Protein AF-A0A6V7UUV0-F1 (afdb_monomer)

Organism: Meloidogyne enterolobii (NCBI:txid390850)

Solvent-accessible surface area (backbone atoms only — not comparable to full-atom values): 9867 Å² total; per-residue (Å²): 118,70,68,63,54,51,52,52,52,51,54,62,72,64,63,70,71,82,83,82,78,72,79,73,45,74,51,76,47,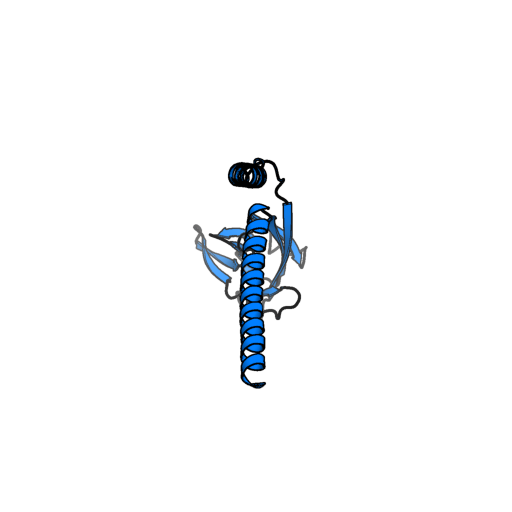80,41,34,41,41,23,47,44,86,88,46,86,55,28,54,45,26,52,44,48,93,97,53,82,73,46,74,42,83,58,48,51,78,46,69,47,102,82,74,44,59,33,43,33,33,57,62,86,30,65,73,37,82,42,74,46,80,76,49,51,44,65,75,83,48,77,65,54,33,81,81,75,20,27,44,80,46,82,54,98,60,32,38,26,42,34,24,25,70,70,29,35,33,40,63,39,31,40,35,32,37,28,33,31,78,45,53,69,68,58,54,53,50,52,48,49,52,53,49,50,53,51,49,52,53,50,50,56,51,50,53,51,50,50,52,53,52,56,56,58,60,67,73,76,113

pLDDT: mean 77.35, std 19.63, range [39.81, 97.5]

Radius of gyration: 27.29 Å; Cα contacts (8 Å, |Δi|>4): 257; chains: 1; bounding box: 80×47×56 Å

Secondary structure (DSSP, 8-state):
-HHHHHHHHHHHHT-----TT-PPEEEEEEEEEEEE-SSSSSPEEEEE-TTS--EE-TTEEEEE-TTS-EEEEEE---TT-SEEEEEEEESTT-SSS-BTTTEEEEEETTEEEEEEEGGGGGS-EEEEEEEEEEE-HHHHHHHHHHHHHHHHHHHHHHHHHHHHHHHHHHTT--

Structure (mmCIF, N/CA/C/O backbone):
data_AF-A0A6V7UUV0-F1
#
_entry.id   AF-A0A6V7UUV0-F1
#
loop_
_atom_site.group_PDB
_atom_site.id
_atom_site.type_symbol
_atom_site.label_atom_id
_atom_site.label_alt_id
_atom_site.label_comp_id
_atom_site.label_asym_id
_atom_site.label_entity_id
_atom_site.label_seq_id
_atom_site.pdbx_PDB_ins_code
_atom_site.Cartn_x
_atom_site.Cartn_y
_atom_site.Cartn_z
_atom_site.occupancy
_atom_site.B_iso_or_equiv
_atom_site.auth_seq_id
_atom_site.auth_comp_id
_atom_site.auth_asym_id
_atom_site.auth_atom_id
_atom_site.pdbx_PDB_model_num
ATOM 1 N N . MET A 1 1 ? 54.940 10.250 -37.708 1.00 51.16 1 MET A N 1
ATOM 2 C CA . MET A 1 1 ? 53.610 10.390 -38.350 1.00 51.16 1 MET A CA 1
ATOM 3 C C . MET A 1 1 ? 52.535 9.454 -37.786 1.00 51.16 1 MET A C 1
ATOM 5 O O . MET A 1 1 ? 51.415 9.911 -37.627 1.00 51.16 1 MET A O 1
ATOM 9 N N . PHE A 1 2 ? 52.840 8.207 -37.401 1.00 49.34 2 PHE A N 1
ATOM 10 C CA . PHE A 1 2 ? 51.834 7.238 -36.913 1.00 49.34 2 PHE A CA 1
ATOM 11 C C . PHE A 1 2 ? 51.139 7.603 -35.579 1.00 49.34 2 PHE A C 1
ATOM 13 O O . PHE A 1 2 ? 49.942 7.380 -35.423 1.00 49.34 2 PHE A O 1
ATOM 20 N N . LYS A 1 3 ? 51.852 8.230 -34.628 1.00 44.81 3 LYS A N 1
ATOM 21 C CA . LYS A 1 3 ? 51.285 8.645 -33.323 1.00 44.81 3 LYS A CA 1
ATOM 22 C C . LYS A 1 3 ? 50.185 9.711 -33.431 1.00 44.81 3 LYS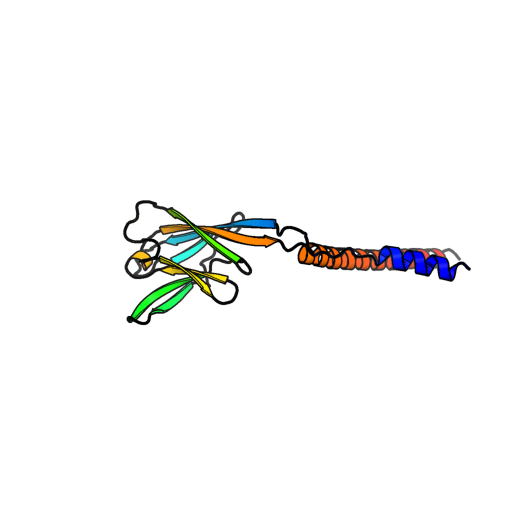 A C 1
ATOM 24 O O . LYS A 1 3 ? 49.260 9.708 -32.628 1.00 44.81 3 LYS A O 1
ATOM 29 N N . LEU A 1 4 ? 50.270 10.596 -34.427 1.00 49.66 4 LEU A N 1
ATOM 30 C CA . LEU A 1 4 ? 49.295 11.674 -34.626 1.00 49.66 4 LEU A CA 1
ATOM 31 C C . LEU A 1 4 ? 47.975 11.137 -35.205 1.00 49.66 4 LEU A C 1
ATOM 33 O O . LEU A 1 4 ? 46.901 11.614 -34.856 1.00 49.66 4 LEU A O 1
ATOM 37 N N . PHE A 1 5 ? 48.067 10.084 -36.024 1.00 54.97 5 PHE A N 1
ATOM 38 C CA . PHE A 1 5 ? 46.915 9.366 -36.568 1.00 54.97 5 PHE A CA 1
ATOM 39 C C . PHE A 1 5 ? 46.169 8.575 -35.486 1.00 54.97 5 PHE A C 1
ATOM 41 O O . PHE A 1 5 ? 44.941 8.560 -35.467 1.00 54.97 5 PHE A O 1
ATOM 48 N N . LEU A 1 6 ? 46.911 7.978 -34.546 1.00 55.00 6 LEU A N 1
ATOM 49 C CA . LEU A 1 6 ? 46.331 7.245 -33.421 1.00 55.00 6 LEU A CA 1
ATOM 50 C C . LEU A 1 6 ? 45.576 8.180 -32.462 1.00 55.00 6 LEU A C 1
ATOM 52 O O . LEU A 1 6 ? 44.482 7.846 -32.021 1.00 55.00 6 LEU A O 1
ATOM 56 N N . LEU A 1 7 ? 46.112 9.381 -32.202 1.00 53.19 7 LEU A N 1
ATOM 57 C CA . LEU A 1 7 ? 45.429 10.394 -31.388 1.00 53.19 7 LEU A CA 1
ATOM 58 C C . LEU A 1 7 ? 44.145 10.906 -32.046 1.00 53.19 7 LEU A C 1
ATOM 60 O O . LEU A 1 7 ? 43.155 11.103 -31.351 1.00 53.19 7 LEU A O 1
ATOM 64 N N . PHE A 1 8 ? 44.140 11.081 -33.370 1.00 52.78 8 PHE A N 1
ATOM 65 C CA . PHE A 1 8 ? 42.938 11.473 -34.112 1.00 52.78 8 PHE A CA 1
ATOM 66 C C . PHE A 1 8 ? 41.863 10.380 -34.089 1.00 52.78 8 PHE A C 1
ATOM 68 O O . PHE A 1 8 ? 40.678 10.690 -33.981 1.00 52.78 8 PHE A O 1
ATOM 75 N N . PHE A 1 9 ? 42.265 9.106 -34.137 1.00 53.47 9 PHE A N 1
ATOM 76 C CA . PHE A 1 9 ? 41.349 7.971 -33.990 1.00 53.47 9 PHE A CA 1
ATOM 77 C C . PHE A 1 9 ? 40.765 7.883 -32.575 1.00 53.47 9 PHE A C 1
ATOM 79 O O . PHE A 1 9 ? 39.562 7.679 -32.420 1.00 53.47 9 PHE A O 1
ATOM 86 N N . ILE A 1 10 ? 41.592 8.111 -31.552 1.00 58.00 10 ILE A N 1
ATOM 87 C CA . ILE A 1 10 ? 41.158 8.164 -30.151 1.00 58.00 10 ILE A CA 1
ATOM 88 C C . ILE A 1 10 ? 40.214 9.356 -29.922 1.00 58.00 10 ILE A C 1
ATOM 90 O O . ILE A 1 10 ? 39.156 9.178 -29.333 1.00 58.00 10 ILE A O 1
ATOM 94 N N . PHE A 1 11 ? 40.509 10.543 -30.463 1.00 48.78 11 PHE A N 1
ATOM 95 C CA . PHE A 1 11 ? 39.612 11.705 -30.367 1.00 48.78 11 PHE A CA 1
ATOM 96 C C . PHE A 1 11 ? 38.269 11.479 -31.069 1.00 48.78 11 PHE A C 1
ATOM 98 O O . PHE A 1 11 ? 37.239 11.932 -30.578 1.00 48.78 11 PHE A O 1
ATOM 105 N N . LYS A 1 12 ? 38.250 10.734 -32.183 1.00 49.28 12 LYS A N 1
ATOM 106 C CA . LYS A 1 12 ? 37.002 10.359 -32.860 1.00 49.28 12 LYS A CA 1
ATOM 107 C C . LYS A 1 12 ? 36.169 9.359 -32.051 1.00 49.28 12 LYS A C 1
ATOM 109 O O . LYS A 1 12 ? 34.948 9.433 -32.113 1.00 49.28 12 LYS A O 1
ATOM 114 N N . LEU A 1 13 ? 36.816 8.477 -31.283 1.00 51.78 13 LEU A N 1
ATOM 115 C CA . LEU A 1 13 ? 36.165 7.551 -30.346 1.00 51.78 13 LEU A CA 1
ATOM 116 C C . LEU A 1 13 ? 35.625 8.252 -29.083 1.00 51.78 13 LEU A C 1
ATOM 118 O O . LEU A 1 13 ? 34.687 7.747 -28.477 1.00 51.78 13 LEU A O 1
ATOM 122 N N . ILE A 1 14 ? 36.183 9.408 -28.699 1.00 53.19 14 ILE A N 1
ATOM 123 C CA . ILE A 1 14 ? 35.764 10.188 -27.514 1.00 53.19 14 ILE A CA 1
ATOM 124 C C . ILE A 1 14 ? 34.655 11.207 -27.843 1.00 53.19 14 ILE A C 1
ATOM 126 O O . ILE A 1 14 ? 34.135 11.857 -26.939 1.00 53.19 14 ILE A O 1
ATOM 130 N N . ASN A 1 15 ? 34.219 11.324 -29.103 1.00 41.78 15 ASN A N 1
ATOM 131 C CA . ASN A 1 15 ? 33.006 12.076 -29.437 1.00 41.78 15 ASN A CA 1
ATOM 132 C C . ASN A 1 15 ? 31.764 11.314 -28.944 1.00 41.78 15 ASN A C 1
ATOM 134 O O . ASN A 1 15 ? 31.022 10.718 -29.720 1.00 41.78 15 ASN A O 1
ATOM 138 N N . LEU A 1 16 ? 31.547 11.338 -27.629 1.00 53.47 16 LEU A N 1
ATOM 139 C CA . LEU A 1 16 ? 30.232 11.173 -27.045 1.00 53.47 16 LEU A CA 1
ATOM 140 C C . LEU A 1 16 ? 29.406 12.381 -27.479 1.00 53.47 16 LEU A C 1
ATOM 142 O O . LEU A 1 16 ? 29.565 13.487 -26.963 1.00 53.47 16 LEU A O 1
ATOM 146 N N . GLU A 1 17 ? 28.524 12.162 -28.446 1.00 55.16 17 GLU A N 1
ATOM 147 C CA . GLU A 1 17 ? 27.384 13.042 -28.661 1.00 55.16 17 GLU A CA 1
ATOM 148 C C . GLU A 1 17 ? 26.665 13.276 -27.319 1.00 55.16 17 GLU A C 1
ATOM 150 O O . GLU A 1 17 ? 26.593 12.358 -26.491 1.00 55.16 17 GLU A O 1
ATOM 155 N N . PRO A 1 18 ? 26.136 14.485 -27.062 1.00 47.97 18 PRO A N 1
ATOM 156 C CA . PRO A 1 18 ? 25.463 14.770 -25.805 1.00 47.97 18 PRO A CA 1
ATOM 157 C C . PRO A 1 18 ? 24.287 13.799 -25.620 1.00 47.97 18 PRO A C 1
ATOM 159 O O . PRO A 1 18 ? 23.321 13.825 -26.382 1.00 47.97 18 PRO A O 1
ATOM 162 N N . ILE A 1 19 ? 24.350 12.962 -24.575 1.00 48.16 19 ILE A N 1
ATOM 163 C CA . ILE A 1 19 ? 23.327 11.976 -24.162 1.00 48.16 19 ILE A CA 1
ATOM 164 C C . ILE A 1 19 ? 22.061 12.683 -23.619 1.00 48.16 19 ILE A C 1
ATOM 166 O O . ILE A 1 19 ? 21.346 12.175 -22.766 1.00 48.16 19 ILE A O 1
ATOM 170 N N . LEU A 1 20 ? 21.735 13.884 -24.096 1.00 49.38 20 LEU A N 1
ATOM 171 C CA . LEU A 1 20 ? 20.698 14.731 -23.509 1.00 49.38 20 LEU A CA 1
ATOM 172 C C . LEU A 1 20 ? 19.325 14.592 -24.182 1.00 49.38 20 LEU A C 1
ATOM 174 O O . LEU A 1 20 ? 18.484 15.477 -24.051 1.00 49.38 20 LEU A O 1
ATOM 178 N N . ASN A 1 21 ? 19.089 13.513 -24.934 1.00 47.94 21 ASN A N 1
ATOM 179 C CA . ASN A 1 21 ? 17.795 13.295 -25.586 1.00 47.94 21 ASN A CA 1
ATOM 180 C C . ASN A 1 21 ? 17.406 11.817 -25.729 1.00 47.94 21 ASN A C 1
ATOM 182 O O . ASN A 1 21 ? 16.806 11.409 -26.725 1.00 47.94 21 ASN A O 1
ATOM 186 N N . ARG A 1 22 ? 17.760 10.974 -24.753 1.00 55.03 22 ARG A N 1
ATOM 187 C CA . ARG A 1 22 ? 17.198 9.621 -24.692 1.00 55.03 22 ARG A CA 1
ATOM 188 C C . ARG A 1 22 ? 15.947 9.678 -23.812 1.00 55.03 22 ARG A C 1
ATOM 190 O O . ARG A 1 22 ? 16.058 9.903 -22.611 1.00 55.03 22 ARG A O 1
ATOM 197 N N . LYS A 1 23 ? 14.760 9.539 -24.423 1.00 60.31 23 LYS A N 1
ATOM 198 C CA . LYS A 1 23 ? 13.478 9.445 -23.698 1.00 60.31 23 LYS A CA 1
ATOM 199 C C . LYS A 1 23 ? 13.617 8.382 -22.609 1.00 60.31 23 LYS A C 1
ATOM 201 O O . LYS A 1 23 ? 13.993 7.254 -22.925 1.00 60.31 23 LYS A O 1
ATOM 206 N N . SER A 1 24 ? 13.338 8.742 -21.359 1.00 65.31 24 SER A N 1
ATOM 207 C CA . SER A 1 24 ? 13.238 7.766 -20.278 1.00 65.31 24 SER A CA 1
ATOM 208 C C . SER A 1 24 ? 12.156 6.750 -20.636 1.00 65.31 24 SER A C 1
ATOM 210 O O . SER A 1 24 ? 11.036 7.117 -21.003 1.00 65.31 24 SER A O 1
ATOM 212 N N . THR A 1 25 ? 12.506 5.469 -20.591 1.00 80.94 25 THR A N 1
ATOM 213 C CA . THR A 1 25 ? 11.529 4.387 -20.692 1.00 80.94 25 THR A CA 1
ATOM 214 C C . THR A 1 25 ? 11.010 4.077 -19.290 1.00 80.94 25 THR A C 1
ATOM 216 O O . THR A 1 25 ? 11.682 4.328 -18.293 1.00 80.94 25 THR A O 1
ATOM 219 N N . TYR A 1 26 ? 9.770 3.609 -19.191 1.00 87.06 26 TYR A N 1
ATOM 220 C CA . TYR A 1 26 ? 9.179 3.175 -17.926 1.00 87.06 26 TYR A CA 1
ATOM 221 C C . TYR A 1 26 ? 8.877 1.691 -18.020 1.00 87.06 26 TYR A C 1
ATOM 223 O O . TYR A 1 26 ? 8.290 1.244 -19.009 1.00 87.06 26 TYR A O 1
ATOM 231 N N . TYR A 1 27 ? 9.206 0.949 -16.968 1.00 88.88 27 TYR A N 1
ATOM 232 C CA . TYR A 1 27 ? 8.713 -0.411 -16.790 1.00 88.88 27 TYR A CA 1
ATOM 233 C C . TYR A 1 27 ? 7.891 -0.517 -15.508 1.00 88.88 27 TYR A C 1
ATOM 235 O O . TYR A 1 27 ? 8.037 0.271 -14.570 1.00 88.88 27 TYR A O 1
ATOM 243 N N . TRP A 1 28 ? 6.998 -1.503 -15.489 1.00 90.94 28 TRP A N 1
ATOM 244 C CA . TRP A 1 28 ? 6.033 -1.700 -14.416 1.00 90.94 28 TRP A CA 1
ATOM 245 C C . TRP A 1 28 ? 6.204 -3.085 -13.812 1.00 90.94 28 TRP A C 1
ATOM 247 O O . TRP A 1 28 ? 6.359 -4.068 -14.534 1.00 90.94 28 TRP A O 1
ATOM 257 N N . SER A 1 29 ? 6.133 -3.173 -12.487 1.00 90.69 29 SER A N 1
ATOM 258 C CA . SER A 1 29 ? 6.106 -4.449 -11.775 1.00 90.69 29 SER A CA 1
ATOM 259 C C . SER A 1 29 ? 4.844 -4.541 -10.932 1.00 90.69 29 SER A C 1
ATOM 261 O O . SER A 1 29 ? 4.545 -3.635 -10.155 1.00 90.69 29 SER A O 1
ATOM 263 N N . GLN A 1 30 ? 4.087 -5.624 -11.094 1.00 93.12 30 GLN A N 1
ATOM 264 C CA . GLN A 1 30 ? 2.887 -5.872 -10.302 1.00 93.12 30 GLN A CA 1
ATOM 265 C C . GLN A 1 30 ? 3.247 -6.577 -8.987 1.00 93.12 30 GLN A C 1
ATOM 267 O O . GLN A 1 30 ? 4.155 -7.410 -8.927 1.00 93.12 30 GLN A O 1
ATOM 272 N N . ARG A 1 31 ? 2.503 -6.257 -7.929 1.00 91.06 31 ARG A N 1
ATOM 273 C CA . ARG A 1 31 ? 2.535 -6.945 -6.635 1.00 91.06 31 ARG A CA 1
ATOM 274 C C . ARG A 1 31 ? 1.111 -7.204 -6.165 1.00 91.06 31 ARG A C 1
ATOM 276 O O . ARG A 1 31 ? 0.180 -6.487 -6.540 1.00 91.06 31 ARG A O 1
ATOM 283 N N . SER A 1 32 ? 0.949 -8.213 -5.319 1.00 93.56 32 SER A N 1
ATOM 284 C CA . SER A 1 32 ? -0.297 -8.436 -4.589 1.00 93.56 32 SER A CA 1
ATOM 285 C C . SER A 1 32 ? -0.002 -8.459 -3.098 1.00 93.56 32 SER A C 1
ATOM 287 O O . SER A 1 32 ? 0.851 -9.216 -2.655 1.00 93.56 32 SER A O 1
ATOM 289 N N . LEU A 1 33 ? -0.690 -7.628 -2.323 1.00 95.00 33 LEU A N 1
ATOM 290 C CA . LEU A 1 33 ? -0.643 -7.670 -0.867 1.00 95.00 33 LEU A CA 1
ATOM 291 C C . LEU A 1 33 ? -1.937 -8.304 -0.371 1.00 95.00 33 LEU A C 1
ATOM 293 O O . LEU A 1 33 ? -3.009 -7.736 -0.569 1.00 95.00 33 LEU A O 1
ATOM 297 N N . GLU A 1 34 ? -1.842 -9.460 0.267 1.00 94.94 34 GLU A N 1
ATOM 298 C CA . GLU A 1 34 ? -2.989 -10.185 0.802 1.00 94.94 34 GLU A CA 1
ATOM 299 C C . GLU A 1 34 ? -2.997 -10.105 2.322 1.00 94.94 34 GLU A C 1
ATOM 301 O O . GLU A 1 34 ? -2.038 -10.516 2.976 1.00 94.94 34 GLU A O 1
ATOM 306 N N . CYS A 1 35 ? -4.078 -9.563 2.876 1.00 94.69 35 CYS A N 1
ATOM 307 C CA . CYS A 1 35 ? -4.284 -9.412 4.305 1.00 94.69 35 CYS A CA 1
ATOM 308 C C . CYS A 1 35 ? -5.419 -10.327 4.754 1.00 94.69 35 CYS A C 1
ATOM 310 O O . CYS A 1 35 ? -6.551 -10.175 4.299 1.00 94.69 35 CYS A O 1
ATOM 312 N N . ILE A 1 36 ? -5.121 -11.258 5.659 1.00 93.25 36 ILE A N 1
ATOM 313 C CA . ILE A 1 36 ? -6.072 -12.267 6.133 1.00 93.25 36 ILE A CA 1
ATOM 314 C C . ILE A 1 36 ? -6.354 -12.036 7.614 1.00 93.25 36 ILE A C 1
ATOM 316 O O . ILE A 1 36 ? -5.436 -11.926 8.434 1.00 93.25 36 ILE A O 1
ATOM 320 N N . ASN A 1 37 ? -7.636 -11.947 7.968 1.00 92.56 37 ASN A N 1
ATOM 321 C CA . ASN A 1 37 ? -8.063 -11.961 9.359 1.00 92.56 37 ASN A CA 1
ATOM 322 C C . ASN A 1 37 ? -8.273 -13.405 9.838 1.00 92.56 37 ASN A C 1
ATOM 324 O O . ASN A 1 37 ? -9.133 -14.119 9.329 1.00 92.56 37 ASN A O 1
ATOM 328 N N . HIS A 1 38 ? -7.514 -13.808 10.857 1.00 88.88 38 HIS A N 1
ATOM 329 C CA . HIS A 1 38 ? -7.622 -15.111 11.520 1.00 88.88 38 HIS A CA 1
ATOM 330 C C . HIS A 1 38 ? -8.430 -15.047 12.832 1.00 88.88 38 HIS A C 1
ATOM 332 O O . HIS A 1 38 ? -8.129 -15.769 13.778 1.00 88.88 38 HIS A O 1
ATOM 338 N N . GLY A 1 39 ? -9.419 -14.152 12.922 1.00 84.12 39 GLY A N 1
ATOM 339 C CA . GLY A 1 39 ? -10.181 -13.893 14.151 1.00 84.12 39 GLY A CA 1
ATOM 340 C C . GLY A 1 39 ? -9.465 -12.964 15.137 1.00 84.12 39 GLY A C 1
ATOM 341 O O . GLY A 1 39 ? -9.731 -13.007 16.333 1.00 84.12 39 GLY A O 1
ATOM 342 N N . LEU A 1 40 ? -8.537 -12.141 14.645 1.00 79.44 40 LEU A N 1
ATOM 343 C CA . LEU A 1 40 ? -7.792 -11.159 15.430 1.00 79.44 40 LEU A CA 1
ATOM 344 C C . LEU A 1 40 ? -8.307 -9.739 15.153 1.00 79.44 40 LEU A C 1
ATOM 346 O O . LEU A 1 40 ? -8.967 -9.472 14.148 1.00 79.44 40 LEU A O 1
ATOM 350 N N . ASN A 1 41 ? -7.928 -8.798 16.020 1.00 83.06 41 ASN A N 1
ATOM 351 C CA . ASN A 1 41 ? -8.234 -7.374 15.837 1.00 83.06 41 ASN A CA 1
ATOM 352 C C . ASN A 1 41 ? -7.443 -6.730 14.680 1.00 83.06 41 ASN A C 1
ATOM 354 O O . ASN A 1 41 ? -7.771 -5.627 14.255 1.00 83.06 41 ASN A O 1
ATOM 358 N N . ILE A 1 42 ? -6.406 -7.406 14.169 1.00 87.38 42 ILE A N 1
ATOM 359 C CA . ILE A 1 42 ? -5.544 -6.940 13.077 1.00 87.38 42 ILE A CA 1
ATOM 360 C C . ILE A 1 42 ? -5.329 -8.093 12.094 1.00 87.38 42 ILE A C 1
ATOM 362 O O . ILE A 1 42 ? -4.924 -9.190 12.485 1.00 87.38 42 ILE A O 1
ATOM 366 N N . SER A 1 43 ? -5.594 -7.845 10.811 1.00 89.19 43 SER A N 1
ATOM 367 C CA . SER A 1 43 ? -5.320 -8.816 9.748 1.00 89.19 43 SER A CA 1
ATOM 368 C C . SER A 1 43 ? -3.824 -8.876 9.430 1.00 89.19 43 SER A C 1
ATOM 370 O O . SER A 1 43 ? -3.141 -7.851 9.374 1.00 89.19 43 SER A O 1
ATOM 372 N N . ARG A 1 44 ? -3.311 -10.086 9.192 1.00 91.38 44 ARG A N 1
ATOM 373 C CA . ARG A 1 44 ? -1.905 -10.316 8.843 1.00 91.38 44 ARG A CA 1
ATOM 374 C C . ARG A 1 44 ? -1.722 -10.180 7.342 1.00 91.38 44 ARG A C 1
ATOM 376 O O . ARG A 1 44 ? -2.388 -10.889 6.594 1.00 91.38 44 ARG A O 1
ATOM 383 N N . CYS A 1 45 ? -0.823 -9.296 6.917 1.00 93.19 45 CYS A N 1
ATOM 384 C CA . CYS A 1 45 ? -0.544 -9.076 5.502 1.00 93.19 45 CYS A CA 1
ATOM 385 C C . CYS A 1 45 ? 0.707 -9.821 5.033 1.00 93.19 45 CYS A C 1
ATOM 387 O O . CYS A 1 45 ? 1.735 -9.853 5.711 1.00 93.19 45 CYS A O 1
ATOM 389 N N . SER A 1 46 ? 0.624 -10.375 3.831 1.00 93.00 46 SER A N 1
ATOM 390 C CA . SER A 1 46 ? 1.709 -11.046 3.122 1.00 93.00 46 SER A CA 1
ATOM 391 C C . SER A 1 46 ? 1.829 -10.460 1.721 1.00 93.00 46 SER A C 1
ATOM 393 O O . SER A 1 46 ? 0.825 -10.118 1.091 1.00 93.00 46 SER A O 1
ATOM 395 N N . LEU A 1 47 ? 3.063 -10.273 1.256 1.00 90.75 47 LEU A N 1
ATOM 396 C CA . LEU A 1 47 ? 3.320 -9.787 -0.094 1.00 90.75 47 LEU A CA 1
ATOM 397 C C . LEU A 1 47 ? 3.555 -10.996 -0.999 1.00 90.75 47 LEU A C 1
ATOM 399 O O . LEU A 1 47 ? 4.514 -11.741 -0.809 1.00 90.75 47 LEU A O 1
ATOM 403 N N . PHE A 1 48 ? 2.675 -11.184 -1.972 1.00 84.69 48 PHE A N 1
ATOM 404 C CA . PHE A 1 48 ? 2.801 -12.205 -2.996 1.00 84.69 48 PHE A CA 1
ATOM 405 C C . PHE A 1 48 ? 3.628 -11.670 -4.170 1.00 84.69 48 PHE A C 1
ATOM 407 O O . PHE A 1 48 ? 3.314 -10.631 -4.765 1.00 84.69 48 PHE A O 1
ATOM 414 N N . GLU A 1 49 ? 4.661 -12.429 -4.521 1.00 71.94 49 GLU A N 1
ATOM 415 C CA . GLU A 1 49 ? 5.485 -12.260 -5.714 1.00 71.94 49 GLU A CA 1
ATOM 416 C C . GLU A 1 49 ? 5.426 -13.565 -6.516 1.00 71.94 49 GLU A C 1
ATOM 418 O O . GLU A 1 49 ? 5.573 -14.652 -5.954 1.00 71.94 49 GLU A O 1
ATOM 423 N N . GLU A 1 50 ? 5.199 -13.476 -7.828 1.00 68.38 50 GLU A N 1
ATOM 424 C CA . GLU A 1 50 ? 5.163 -14.661 -8.690 1.00 68.38 50 GLU A CA 1
ATOM 425 C C . GLU A 1 50 ? 6.486 -15.439 -8.603 1.00 68.38 50 GLU A C 1
ATOM 427 O O . GLU A 1 50 ? 7.573 -14.868 -8.705 1.00 68.38 50 GLU A O 1
ATOM 432 N N . GLY A 1 51 ? 6.393 -16.756 -8.392 1.00 62.75 51 GLY A N 1
ATOM 433 C CA . GLY A 1 51 ? 7.557 -17.641 -8.283 1.00 62.75 51 GLY A CA 1
ATOM 434 C C . GLY A 1 51 ? 8.261 -17.636 -6.921 1.00 62.75 51 GLY A C 1
ATOM 435 O O . GLY A 1 51 ? 9.313 -18.262 -6.791 1.00 62.75 51 GLY A O 1
ATOM 436 N N . ARG A 1 52 ? 7.708 -16.968 -5.899 1.00 66.69 52 ARG A N 1
ATOM 437 C CA . ARG A 1 52 ? 8.229 -16.994 -4.524 1.00 66.69 52 ARG A CA 1
ATOM 438 C C . ARG A 1 52 ? 7.179 -17.491 -3.537 1.00 66.69 52 ARG A C 1
ATOM 440 O O . ARG A 1 52 ? 5.980 -17.326 -3.739 1.00 66.69 52 ARG A O 1
ATOM 447 N N . ILE A 1 53 ? 7.649 -18.111 -2.457 1.00 69.00 53 ILE A N 1
ATOM 448 C CA . ILE A 1 53 ? 6.794 -18.502 -1.334 1.00 69.00 53 ILE A CA 1
ATOM 449 C C . ILE A 1 53 ? 6.299 -17.217 -0.663 1.00 69.00 53 ILE A C 1
ATOM 451 O O . ILE A 1 53 ? 7.087 -16.306 -0.409 1.00 69.00 53 ILE A O 1
ATOM 455 N N . THR A 1 54 ? 5.000 -17.138 -0.382 1.00 71.31 54 THR A N 1
ATOM 456 C CA . THR A 1 54 ? 4.413 -16.049 0.404 1.00 71.31 54 THR A CA 1
ATOM 457 C C . THR A 1 54 ? 4.976 -16.060 1.813 1.00 71.31 54 THR A C 1
ATOM 459 O O . THR A 1 54 ? 4.633 -16.919 2.625 1.00 71.31 54 THR A O 1
ATOM 462 N N . GLU A 1 55 ? 5.830 -15.089 2.102 1.00 66.44 55 GLU A N 1
ATOM 463 C CA . GLU A 1 55 ? 6.315 -14.818 3.447 1.00 66.44 55 GLU A CA 1
ATOM 464 C C . GLU A 1 55 ? 5.431 -13.741 4.093 1.00 66.44 55 GLU A C 1
ATOM 466 O O . GLU A 1 55 ? 4.944 -12.820 3.422 1.00 66.44 55 GLU A O 1
ATOM 471 N N . LEU A 1 56 ? 5.199 -13.860 5.404 1.00 78.38 56 LEU A N 1
ATOM 472 C CA . LEU A 1 56 ? 4.591 -12.788 6.193 1.00 78.38 56 LEU A CA 1
ATOM 473 C C . LEU A 1 56 ? 5.370 -11.501 5.911 1.00 78.38 56 LEU A C 1
ATOM 475 O O . LEU A 1 56 ? 6.592 -11.540 5.930 1.00 78.38 56 LEU A O 1
ATOM 479 N N . ASN A 1 57 ? 4.705 -10.379 5.636 1.00 79.12 57 ASN A N 1
ATOM 480 C CA . ASN A 1 57 ? 5.420 -9.153 5.298 1.00 79.12 57 ASN A CA 1
ATOM 481 C C . ASN A 1 57 ? 6.045 -8.552 6.572 1.00 79.12 57 ASN A C 1
ATOM 483 O O . ASN A 1 57 ? 5.317 -7.935 7.354 1.00 79.12 57 ASN A O 1
ATOM 487 N N . PRO A 1 58 ? 7.372 -8.676 6.800 1.00 74.12 58 PRO A N 1
ATOM 488 C CA . PRO A 1 58 ? 7.987 -8.160 8.022 1.00 74.12 58 PRO A CA 1
ATOM 489 C C . PRO A 1 58 ? 8.042 -6.626 8.020 1.00 74.12 58 PRO A C 1
ATOM 491 O O . PRO A 1 58 ? 8.343 -6.013 9.036 1.00 74.12 58 PRO A O 1
ATOM 494 N N . GLY A 1 59 ? 7.765 -5.991 6.876 1.00 85.19 59 GLY A N 1
ATOM 495 C CA . GLY A 1 59 ? 7.718 -4.543 6.724 1.00 85.19 59 GLY A CA 1
ATOM 496 C C . GLY A 1 59 ? 6.387 -3.918 7.135 1.00 85.19 59 GLY A C 1
ATOM 497 O O . GLY A 1 59 ? 6.147 -2.772 6.751 1.00 85.19 59 GLY A O 1
ATOM 498 N N . CYS A 1 60 ? 5.517 -4.652 7.836 1.00 92.44 60 CYS A N 1
ATOM 499 C CA . CYS A 1 60 ? 4.308 -4.086 8.416 1.00 92.44 60 CYS A CA 1
ATOM 500 C C . CYS A 1 60 ? 4.549 -3.572 9.845 1.00 92.44 60 CYS A C 1
ATOM 502 O O . CYS A 1 60 ? 5.190 -4.255 10.641 1.00 92.44 60 CYS A O 1
ATOM 504 N N . PHE A 1 61 ? 4.033 -2.387 10.171 1.00 94.06 61 PHE A N 1
ATOM 505 C CA . PHE A 1 61 ? 4.144 -1.772 11.498 1.00 94.06 61 PHE A CA 1
ATOM 506 C C . PHE A 1 61 ? 2.986 -0.805 11.771 1.00 94.06 61 PHE A C 1
ATOM 508 O O . PHE 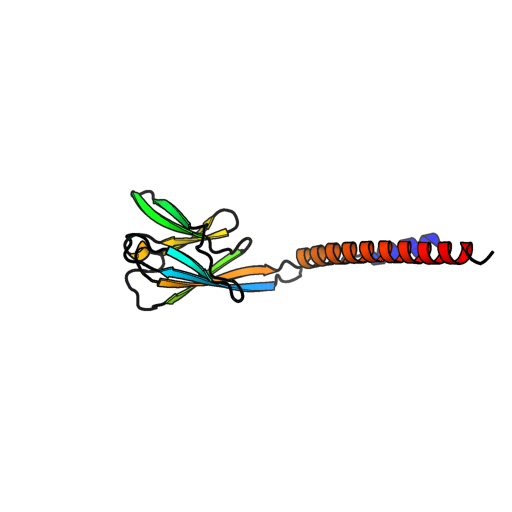A 1 61 ? 2.345 -0.313 10.840 1.00 94.06 61 PHE A O 1
ATOM 515 N N . ASP A 1 62 ? 2.769 -0.498 13.049 1.00 94.31 62 ASP A N 1
ATOM 516 C CA . ASP A 1 62 ? 1.673 0.355 13.504 1.00 94.31 62 ASP A CA 1
ATOM 517 C C . ASP A 1 62 ? 2.188 1.738 13.923 1.00 94.31 62 ASP A C 1
ATOM 519 O O . ASP A 1 62 ? 3.223 1.861 14.578 1.00 94.31 62 ASP A O 1
ATOM 523 N N . GLU A 1 63 ? 1.438 2.784 13.589 1.00 95.25 63 GLU A N 1
ATOM 524 C CA . GLU A 1 63 ? 1.676 4.159 14.032 1.00 95.25 63 GLU A CA 1
ATOM 525 C C . GLU A 1 63 ? 0.369 4.828 14.462 1.00 95.25 63 GLU A C 1
ATOM 527 O O . GLU A 1 63 ? -0.717 4.462 14.014 1.00 95.25 63 GLU A O 1
ATOM 532 N N . LEU A 1 64 ? 0.465 5.842 15.322 1.00 95.38 64 LEU A N 1
ATOM 533 C CA . LEU A 1 64 ? -0.658 6.721 15.633 1.00 95.38 64 LEU A CA 1
ATOM 534 C C . LEU A 1 64 ? -0.579 7.970 14.763 1.00 95.38 64 LEU A C 1
ATOM 536 O O . LEU A 1 64 ? 0.461 8.623 14.681 1.00 95.38 64 LEU A O 1
ATOM 540 N N . ASN A 1 65 ? -1.696 8.324 14.139 1.00 90.50 65 ASN A N 1
ATOM 541 C CA . ASN A 1 65 ? -1.805 9.592 13.435 1.00 90.50 65 ASN A CA 1
ATOM 542 C C . ASN A 1 65 ? -2.015 10.763 14.417 1.00 90.50 65 ASN A C 1
ATOM 544 O O . ASN A 1 65 ? -2.247 10.566 15.610 1.00 90.50 65 ASN A O 1
ATOM 548 N N . SER A 1 66 ? -2.024 11.998 13.908 1.00 90.62 66 SER A N 1
ATOM 549 C CA . SER A 1 66 ? -2.237 13.213 14.718 1.00 90.62 66 SER A CA 1
ATOM 550 C C . SER A 1 66 ? -3.586 13.274 15.454 1.00 90.62 66 SER A C 1
ATOM 552 O O . SER A 1 66 ? -3.793 14.156 16.278 1.00 90.62 66 SER A O 1
ATOM 554 N N . GLN A 1 67 ? -4.519 12.370 15.148 1.00 91.44 67 GLN A N 1
ATOM 555 C CA . GLN A 1 67 ? -5.841 12.256 15.770 1.00 91.44 67 GLN A CA 1
ATOM 556 C C . GLN A 1 67 ? -5.939 11.016 16.678 1.00 91.44 67 GLN A C 1
ATOM 558 O O . GLN A 1 67 ? -7.045 10.566 16.971 1.00 91.44 67 GLN A O 1
ATOM 563 N N . ASN A 1 68 ? -4.803 10.434 17.085 1.00 93.06 68 ASN A N 1
ATOM 564 C CA . ASN A 1 68 ? -4.710 9.208 17.885 1.00 93.06 68 ASN A CA 1
ATOM 565 C C . ASN A 1 68 ? -5.405 7.985 17.259 1.00 93.06 68 ASN A C 1
ATOM 567 O O . ASN A 1 68 ? -5.840 7.080 17.969 1.00 93.06 68 ASN A O 1
ATOM 571 N N . LYS A 1 69 ? -5.510 7.931 15.928 1.00 92.44 69 LYS A N 1
ATOM 572 C CA . LYS A 1 69 ? -5.995 6.748 15.211 1.00 92.44 69 LYS A CA 1
ATOM 573 C C . LYS A 1 69 ? -4.821 5.870 14.811 1.00 92.44 69 LYS A C 1
ATOM 575 O O . LYS A 1 69 ? -3.850 6.367 14.241 1.00 92.44 69 LYS A O 1
ATOM 580 N N . THR A 1 70 ? -4.947 4.569 15.051 1.00 95.06 70 THR A N 1
ATOM 581 C CA . THR A 1 70 ? -3.978 3.573 14.590 1.00 95.06 70 THR A CA 1
ATOM 582 C C . THR A 1 70 ? -4.006 3.457 13.069 1.00 95.06 70 THR A C 1
ATOM 584 O O . THR A 1 70 ? -5.066 3.299 12.456 1.00 95.06 70 THR A O 1
ATOM 587 N N . LEU A 1 71 ? -2.819 3.521 12.478 1.00 96.12 71 LEU A N 1
ATOM 588 C CA . LEU A 1 71 ? -2.513 3.242 11.087 1.00 96.12 71 LEU A CA 1
ATOM 589 C C . LEU A 1 71 ? -1.594 2.026 11.041 1.00 96.12 71 LEU A C 1
ATOM 591 O O . LEU A 1 71 ? -0.538 2.039 11.663 1.00 96.12 71 LEU A O 1
ATOM 595 N N . VAL A 1 72 ? -1.972 1.004 10.280 1.00 96.25 72 VAL A N 1
ATOM 596 C CA . VAL A 1 72 ? -1.095 -0.133 9.980 1.00 96.25 72 VAL A CA 1
ATOM 597 C C . VAL A 1 72 ? -0.488 0.093 8.611 1.00 96.25 72 VAL A C 1
ATOM 599 O O . VAL A 1 72 ? -1.199 0.048 7.605 1.00 96.25 72 VAL A O 1
ATOM 602 N N . TYR A 1 73 ? 0.813 0.339 8.573 1.00 96.62 73 TYR A N 1
ATOM 603 C CA . TYR A 1 73 ? 1.605 0.463 7.358 1.00 96.62 73 TYR A CA 1
ATOM 604 C C . TYR A 1 73 ? 2.126 -0.905 6.950 1.00 96.62 73 TYR A C 1
ATOM 606 O O . TYR A 1 73 ? 2.552 -1.666 7.805 1.00 96.62 73 TYR A O 1
ATOM 614 N N . CYS A 1 74 ? 2.144 -1.205 5.654 1.00 95.56 74 CYS A N 1
ATOM 615 C CA . CYS A 1 74 ? 2.779 -2.393 5.096 1.00 95.56 74 CYS A CA 1
ATOM 616 C C . CYS A 1 74 ? 3.623 -2.022 3.882 1.00 95.56 74 CYS A C 1
ATOM 618 O O . CYS A 1 74 ? 3.138 -1.411 2.927 1.00 95.56 74 CYS A O 1
ATOM 620 N N . ARG A 1 75 ? 4.896 -2.412 3.929 1.00 94.81 75 ARG A N 1
ATOM 621 C CA . ARG A 1 75 ? 5.877 -2.181 2.866 1.00 94.81 75 ARG A CA 1
ATOM 622 C C . ARG A 1 75 ? 5.520 -2.945 1.591 1.00 94.81 75 ARG A C 1
ATOM 624 O O . ARG A 1 75 ? 5.162 -4.117 1.669 1.00 94.81 75 ARG A O 1
ATOM 631 N N . LEU A 1 76 ? 5.657 -2.317 0.425 1.00 93.31 76 LEU A N 1
ATOM 632 C CA . LEU A 1 76 ? 5.255 -2.911 -0.858 1.00 93.31 76 LEU A CA 1
ATOM 633 C C . LEU A 1 76 ? 6.408 -3.510 -1.675 1.00 93.31 76 LEU A C 1
ATOM 635 O O . LEU A 1 76 ? 6.142 -4.118 -2.711 1.00 93.31 76 LEU A O 1
ATOM 639 N N . LYS A 1 77 ? 7.659 -3.361 -1.211 1.00 91.88 77 LYS A N 1
ATOM 640 C CA . LYS A 1 77 ? 8.876 -3.746 -1.953 1.00 91.88 77 LYS A CA 1
ATOM 641 C C . LYS A 1 77 ? 8.874 -3.169 -3.374 1.00 91.88 77 LYS A C 1
ATOM 643 O O . LYS A 1 77 ? 9.055 -3.868 -4.377 1.00 91.88 77 LYS A O 1
ATOM 648 N N . CYS A 1 78 ? 8.561 -1.881 -3.439 1.00 91.25 78 CYS A N 1
ATOM 649 C CA . CYS A 1 78 ? 8.643 -1.047 -4.623 1.00 91.25 78 CYS A CA 1
ATOM 650 C C . CYS A 1 78 ? 9.862 -0.113 -4.476 1.00 91.25 78 CYS A C 1
ATOM 652 O O . CYS A 1 78 ? 9.761 1.087 -4.760 1.00 91.25 78 CYS A O 1
ATOM 654 N N . GLU A 1 79 ? 10.995 -0.618 -3.967 1.00 91.31 79 GLU A N 1
ATOM 655 C CA . GLU A 1 79 ? 12.183 0.203 -3.745 1.00 91.31 79 GLU A CA 1
ATOM 656 C C . GLU A 1 79 ? 12.629 0.881 -5.035 1.00 91.31 79 GLU A C 1
ATOM 658 O O . GLU A 1 79 ? 12.715 0.235 -6.069 1.00 91.31 79 GLU A O 1
ATOM 663 N N . GLU A 1 80 ? 12.944 2.174 -4.971 1.00 86.81 80 GLU A N 1
ATOM 664 C CA . GLU A 1 80 ? 13.414 2.950 -6.135 1.00 86.81 80 GLU A CA 1
ATOM 665 C C . GLU A 1 80 ? 12.364 3.161 -7.237 1.00 86.81 80 GLU A C 1
ATOM 667 O O . GLU A 1 80 ? 12.674 3.747 -8.268 1.00 86.81 80 GLU A O 1
ATOM 672 N N . SER A 1 81 ? 11.112 2.754 -7.014 1.00 92.38 81 SER A N 1
ATOM 673 C CA . SER A 1 81 ? 10.015 3.162 -7.891 1.00 92.38 81 SER A CA 1
ATOM 674 C C . SER A 1 81 ? 9.663 4.634 -7.680 1.00 92.38 81 SER A C 1
ATOM 676 O O . SER A 1 81 ? 9.580 5.143 -6.552 1.00 92.38 81 SER A O 1
ATOM 678 N N . ASP A 1 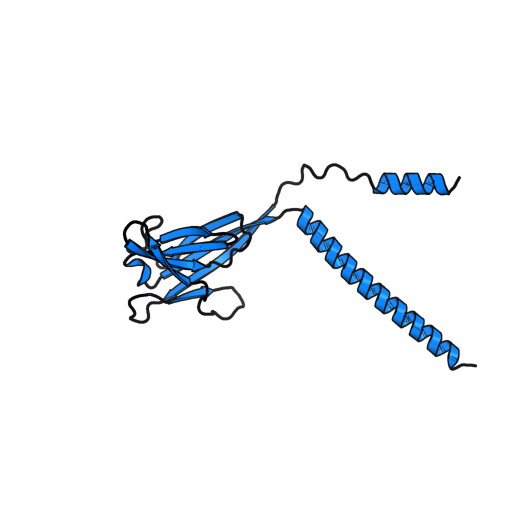82 ? 9.411 5.320 -8.786 1.00 91.44 82 ASP A N 1
ATOM 679 C CA . ASP A 1 82 ? 9.004 6.722 -8.775 1.00 91.44 82 ASP A CA 1
ATOM 680 C C . ASP A 1 82 ? 7.510 6.872 -8.517 1.00 91.44 82 ASP A C 1
ATOM 682 O O . ASP A 1 82 ? 7.074 7.878 -7.956 1.00 91.44 82 ASP A O 1
ATOM 686 N N . GLU A 1 83 ? 6.749 5.832 -8.854 1.00 93.06 83 GLU A N 1
ATOM 687 C CA . GLU A 1 83 ? 5.305 5.769 -8.711 1.00 93.06 83 GLU A CA 1
ATOM 688 C C . GLU A 1 83 ? 4.871 4.411 -8.150 1.00 93.06 83 GLU A C 1
ATOM 690 O O . GLU A 1 83 ? 5.399 3.364 -8.529 1.00 93.06 83 GLU A O 1
ATOM 695 N N . ALA A 1 84 ? 3.841 4.422 -7.305 1.00 95.94 84 ALA A N 1
ATOM 696 C CA . ALA A 1 84 ? 3.047 3.241 -7.007 1.00 95.94 84 ALA A CA 1
ATOM 697 C C . ALA A 1 84 ? 1.553 3.558 -7.146 1.00 95.94 84 ALA A C 1
ATOM 699 O O . ALA A 1 84 ? 1.094 4.637 -6.769 1.00 95.94 84 ALA A O 1
ATOM 700 N N . THR A 1 85 ? 0.778 2.604 -7.662 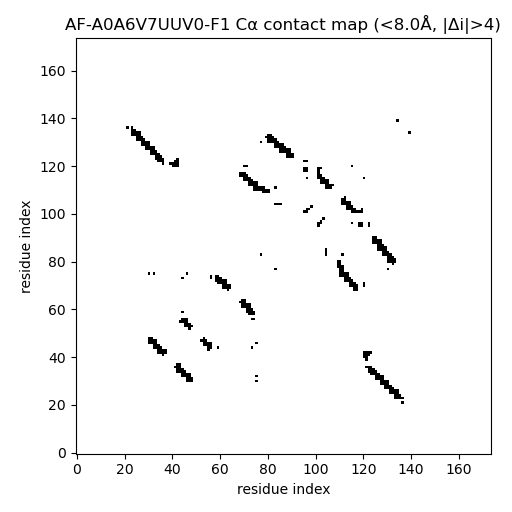1.00 96.62 85 THR A N 1
ATOM 701 C CA . THR A 1 85 ? -0.679 2.737 -7.813 1.00 96.62 85 THR A CA 1
ATOM 702 C C . THR A 1 85 ? -1.383 1.477 -7.329 1.00 96.62 85 THR A C 1
ATOM 704 O O . THR A 1 85 ? -0.992 0.366 -7.691 1.00 96.62 85 THR A O 1
ATOM 707 N N . VAL A 1 86 ? -2.478 1.632 -6.581 1.00 97.12 86 VAL A N 1
ATOM 708 C CA . VAL A 1 86 ? -3.418 0.531 -6.332 1.00 97.12 86 VAL A CA 1
ATOM 709 C C . VAL A 1 86 ? -4.287 0.362 -7.577 1.00 97.12 86 VAL A C 1
ATOM 711 O O . VAL A 1 86 ? -5.036 1.263 -7.936 1.00 97.12 86 VAL A O 1
ATOM 714 N N . LEU A 1 87 ? -4.182 -0.788 -8.240 1.00 96.62 87 LEU A N 1
ATOM 715 C CA . LEU A 1 87 ? -4.966 -1.109 -9.435 1.00 96.62 87 LEU A CA 1
ATOM 716 C C . LEU A 1 87 ? -6.392 -1.510 -9.073 1.00 96.62 87 LEU A C 1
ATOM 718 O O . LEU A 1 87 ? -7.346 -1.088 -9.717 1.00 96.62 87 LEU A O 1
ATOM 722 N N . ARG A 1 88 ? -6.530 -2.358 -8.052 1.00 96.19 88 ARG A N 1
ATOM 723 C CA . ARG A 1 88 ? -7.823 -2.799 -7.522 1.00 96.19 88 ARG A CA 1
ATOM 724 C C . ARG A 1 88 ? -7.662 -3.417 -6.141 1.00 96.19 88 ARG A C 1
ATOM 726 O O . ARG A 1 88 ? -6.564 -3.805 -5.738 1.00 96.19 88 ARG A O 1
ATOM 733 N N . LYS A 1 89 ? -8.795 -3.583 -5.469 1.00 96.31 89 LYS A N 1
ATOM 734 C CA . LYS A 1 89 ? -8.939 -4.398 -4.265 1.00 96.31 89 LYS A CA 1
ATOM 735 C C . LYS A 1 89 ? -9.850 -5.596 -4.533 1.00 96.31 89 LYS A C 1
ATOM 737 O O . LYS A 1 89 ? -10.749 -5.522 -5.376 1.00 96.31 89 LYS A O 1
ATOM 742 N N . GLU A 1 90 ? -9.632 -6.666 -3.788 1.00 96.94 90 GLU A N 1
ATOM 743 C CA . GLU A 1 90 ? -10.393 -7.911 -3.831 1.00 96.94 90 GLU A CA 1
ATOM 744 C C . GLU A 1 90 ? -10.822 -8.256 -2.388 1.00 96.94 90 GLU A C 1
ATOM 746 O O . GLU A 1 90 ? -9.950 -8.451 -1.540 1.00 96.94 90 GLU A O 1
ATOM 751 N N . PRO A 1 91 ? -12.132 -8.291 -2.072 1.00 96.44 91 PRO A N 1
ATOM 752 C CA . PRO A 1 91 ? -13.264 -8.068 -2.974 1.00 96.44 91 PRO A CA 1
ATOM 753 C C . PRO A 1 91 ? -13.480 -6.581 -3.312 1.00 96.44 91 PRO A C 1
ATOM 755 O O . PRO A 1 91 ? -13.321 -5.691 -2.473 1.00 96.44 91 PRO A O 1
ATOM 758 N N . SER A 1 92 ? -13.865 -6.294 -4.560 1.00 95.12 92 SER A N 1
ATOM 759 C CA . SER A 1 92 ? -13.970 -4.914 -5.065 1.00 95.12 92 SER A CA 1
ATOM 760 C C . SER A 1 92 ? -15.126 -4.114 -4.452 1.00 95.12 92 SER A C 1
ATOM 762 O O . SER A 1 92 ? -15.030 -2.893 -4.347 1.00 95.12 92 SER A O 1
ATOM 764 N N . ASN A 1 93 ? -16.175 -4.788 -3.975 1.00 93.75 93 ASN A N 1
ATOM 765 C CA . ASN A 1 93 ? -17.345 -4.197 -3.312 1.00 93.75 93 ASN A CA 1
ATOM 766 C C . ASN A 1 93 ? -17.181 -4.020 -1.788 1.00 93.75 93 ASN A C 1
ATOM 768 O O . ASN A 1 93 ? -18.151 -3.753 -1.087 1.00 93.75 93 ASN A O 1
ATOM 772 N N . ASN A 1 94 ? -15.972 -4.166 -1.242 1.00 94.81 94 ASN A N 1
ATOM 773 C CA . ASN A 1 94 ? -15.739 -3.944 0.182 1.00 94.81 94 ASN A CA 1
ATOM 774 C C . ASN A 1 94 ? -15.869 -2.449 0.538 1.00 94.81 94 ASN A C 1
ATOM 776 O O . ASN A 1 94 ? -14.983 -1.668 0.201 1.00 94.81 94 ASN A O 1
ATOM 780 N N . HIS A 1 95 ? -16.932 -2.032 1.225 1.00 94.25 95 HIS A N 1
ATOM 781 C CA . HIS A 1 95 ? -17.122 -0.622 1.603 1.00 94.25 95 HIS A CA 1
ATOM 782 C C . HIS A 1 95 ? -16.309 -0.186 2.835 1.00 94.25 95 HIS A C 1
ATOM 784 O O . HIS A 1 95 ? -16.096 1.008 3.023 1.00 94.25 95 HIS A O 1
ATOM 790 N N . ILE A 1 96 ? -15.819 -1.138 3.635 1.00 96.62 96 ILE A N 1
ATOM 791 C CA . ILE A 1 96 ? -15.024 -0.888 4.848 1.00 96.62 96 ILE A CA 1
ATOM 792 C C . ILE A 1 96 ? -13.651 -0.306 4.475 1.00 96.62 96 ILE A C 1
ATOM 794 O O . ILE A 1 96 ? -13.166 0.660 5.069 1.00 96.62 96 ILE A O 1
ATOM 798 N N . CYS A 1 97 ? -13.028 -0.870 3.441 1.00 97.00 97 CYS A N 1
ATOM 799 C CA . CYS A 1 97 ? -11.768 -0.408 2.880 1.00 97.00 97 CYS A CA 1
ATOM 800 C C . CYS A 1 97 ? -12.016 0.521 1.686 1.00 97.00 97 CYS A C 1
ATOM 802 O O . CYS A 1 97 ? -12.171 0.069 0.549 1.00 97.00 97 CYS A O 1
ATOM 804 N N . ALA A 1 98 ? -12.018 1.829 1.922 1.00 96.50 98 ALA A N 1
ATOM 805 C CA . ALA A 1 98 ? -12.214 2.875 0.928 1.00 96.50 98 ALA A CA 1
ATOM 806 C C . ALA A 1 98 ? -10.913 3.660 0.696 1.00 96.50 98 ALA A C 1
ATOM 808 O O . ALA A 1 98 ? -10.271 4.117 1.647 1.00 96.50 98 ALA A O 1
ATOM 809 N N . SER A 1 99 ? -10.541 3.824 -0.578 1.00 95.12 99 SER A N 1
ATOM 810 C CA . SER A 1 99 ? -9.333 4.558 -0.978 1.00 95.12 99 SER A CA 1
ATOM 811 C C . SER A 1 99 ? -9.359 5.981 -0.430 1.00 95.12 99 SER A C 1
ATOM 813 O O . SER A 1 99 ? -10.417 6.604 -0.404 1.00 95.12 99 SER A O 1
ATOM 815 N N . TYR A 1 100 ? -8.202 6.490 -0.011 1.00 94.50 100 TYR A N 1
ATOM 816 C CA . TYR A 1 100 ? -7.991 7.815 0.589 1.00 94.50 100 TYR A CA 1
ATOM 817 C C . TYR A 1 100 ? -8.660 8.050 1.953 1.00 94.50 100 TYR A C 1
ATOM 819 O O . TYR A 1 100 ? -8.324 9.022 2.625 1.00 94.50 100 TYR A O 1
ATOM 827 N N . HIS A 1 101 ? -9.556 7.165 2.395 1.00 94.88 101 HIS A N 1
ATOM 828 C CA . HIS A 1 101 ? -10.261 7.289 3.672 1.00 94.88 101 HIS A CA 1
ATOM 829 C C . HIS A 1 101 ? -9.752 6.292 4.711 1.00 94.88 101 HIS A C 1
ATOM 831 O O . HIS A 1 101 ? -9.348 6.688 5.804 1.00 94.88 101 HIS A O 1
ATOM 837 N N . THR A 1 102 ? -9.764 5.002 4.372 1.00 96.56 102 THR A N 1
ATOM 838 C CA . THR A 1 102 ? -9.353 3.923 5.282 1.00 96.56 102 THR A CA 1
ATOM 839 C C . THR A 1 102 ? -8.161 3.130 4.772 1.00 96.56 102 THR A C 1
ATOM 841 O O . THR A 1 102 ? -7.604 2.334 5.523 1.00 96.56 102 THR A O 1
ATOM 844 N N . TYR A 1 103 ? -7.714 3.386 3.542 1.00 97.50 103 TYR A N 1
ATOM 845 C CA . TYR A 1 103 ? -6.375 3.031 3.092 1.00 97.50 103 TYR A CA 1
ATOM 846 C C . TYR A 1 103 ? -5.848 4.025 2.057 1.00 97.50 103 TYR A C 1
ATOM 848 O O . TYR A 1 103 ? -6.629 4.616 1.309 1.00 97.50 103 TYR A O 1
ATOM 856 N N . ASN A 1 104 ? -4.530 4.176 1.959 1.00 97.31 104 ASN A N 1
ATOM 857 C CA . ASN A 1 104 ? -3.890 4.852 0.831 1.00 97.31 104 ASN A CA 1
ATOM 858 C C . ASN A 1 104 ? -2.417 4.436 0.702 1.00 97.31 104 ASN A C 1
ATOM 860 O O . ASN A 1 104 ? -1.875 3.752 1.571 1.00 97.31 104 ASN A O 1
ATOM 864 N N . LEU A 1 105 ? -1.778 4.858 -0.386 1.00 97.31 105 LEU A N 1
ATOM 865 C CA . LEU A 1 105 ? -0.337 4.758 -0.570 1.00 97.31 105 LEU A CA 1
ATOM 866 C C . LEU A 1 105 ? 0.379 5.969 0.029 1.00 97.31 105 LEU A C 1
ATOM 868 O O . LEU A 1 105 ? -0.077 7.105 -0.093 1.00 97.31 105 LEU A O 1
ATOM 872 N N . GLU A 1 106 ? 1.534 5.719 0.631 1.00 96.12 106 GLU A N 1
ATOM 873 C CA . GLU A 1 106 ? 2.429 6.742 1.152 1.00 96.12 106 GLU A CA 1
ATOM 874 C C . GLU A 1 106 ? 3.875 6.363 0.829 1.00 96.12 106 GLU A C 1
ATOM 876 O O . GLU A 1 106 ? 4.329 5.252 1.122 1.00 96.12 106 GLU A O 1
ATOM 881 N N . ARG A 1 107 ? 4.609 7.292 0.213 1.00 95.00 107 ARG A N 1
ATOM 882 C CA . ARG A 1 107 ? 6.038 7.116 -0.043 1.00 95.00 107 ARG A CA 1
ATOM 883 C C . ARG A 1 107 ? 6.810 7.462 1.221 1.00 95.00 107 ARG A C 1
ATOM 885 O O . ARG A 1 107 ? 6.725 8.585 1.712 1.00 95.00 107 ARG A O 1
ATOM 892 N N . ARG A 1 108 ? 7.614 6.521 1.715 1.00 92.69 108 ARG A N 1
ATOM 893 C CA . ARG A 1 108 ? 8.513 6.740 2.853 1.00 92.69 108 ARG A CA 1
ATOM 894 C C . ARG A 1 108 ? 9.935 6.364 2.467 1.00 92.69 108 ARG A C 1
ATOM 896 O O . ARG A 1 108 ? 10.232 5.217 2.136 1.00 92.69 108 ARG A O 1
ATOM 903 N N . ARG A 1 109 ? 10.842 7.341 2.546 1.00 88.19 109 ARG A N 1
ATOM 904 C CA . ARG A 1 109 ? 12.249 7.211 2.133 1.00 88.19 109 ARG A CA 1
ATOM 905 C C . ARG A 1 109 ? 12.370 6.668 0.699 1.00 88.19 109 ARG A C 1
ATOM 907 O O . ARG A 1 109 ? 12.140 7.407 -0.251 1.00 88.19 109 ARG A O 1
ATOM 914 N N . ARG A 1 110 ? 12.750 5.395 0.547 1.00 89.00 110 ARG A N 1
ATOM 915 C CA . ARG A 1 110 ? 13.052 4.749 -0.742 1.00 89.00 110 ARG A CA 1
ATOM 916 C C . ARG A 1 110 ? 11.982 3.761 -1.196 1.00 89.00 110 ARG A C 1
ATOM 918 O O . ARG A 1 110 ? 12.192 3.125 -2.219 1.00 89.00 110 ARG A O 1
ATOM 925 N N . ASP A 1 111 ? 10.879 3.621 -0.464 1.00 94.31 111 ASP A N 1
ATOM 926 C CA . ASP A 1 111 ? 9.848 2.626 -0.763 1.00 94.31 111 ASP A CA 1
ATOM 927 C C . ASP A 1 111 ? 8.436 3.191 -0.575 1.00 94.31 111 ASP A C 1
ATOM 929 O O . ASP A 1 111 ? 8.228 4.268 -0.004 1.00 94.31 111 ASP A O 1
ATOM 933 N N . TRP A 1 112 ? 7.466 2.432 -1.058 1.00 96.31 112 TRP A N 1
ATOM 934 C CA . TRP A 1 112 ? 6.051 2.694 -0.919 1.00 96.31 112 TRP A CA 1
ATOM 935 C C . TRP A 1 112 ? 5.438 1.783 0.126 1.00 96.31 112 TRP A C 1
ATOM 937 O O . TRP A 1 112 ? 5.748 0.594 0.240 1.00 96.31 112 TRP A O 1
ATOM 947 N N . TYR A 1 113 ? 4.529 2.373 0.880 1.00 96.88 113 TYR A N 1
ATOM 948 C CA . TYR A 1 113 ? 3.751 1.693 1.888 1.00 96.88 113 TYR A CA 1
ATOM 949 C C . TYR A 1 113 ? 2.286 1.877 1.556 1.00 96.88 113 TYR A C 1
ATOM 951 O O . TYR A 1 113 ? 1.872 2.947 1.114 1.00 96.88 113 TYR A O 1
ATOM 959 N N . ILE A 1 114 ? 1.498 0.841 1.800 1.00 97.25 114 ILE A N 1
ATOM 960 C CA . ILE A 1 114 ? 0.059 1.004 1.945 1.00 97.25 114 ILE A CA 1
ATOM 961 C C . ILE A 1 114 ? -0.246 1.102 3.432 1.00 97.25 114 ILE A C 1
ATOM 963 O O . ILE A 1 114 ? 0.200 0.256 4.208 1.00 97.25 114 ILE A O 1
ATOM 967 N N . TRP A 1 115 ? -0.978 2.131 3.835 1.00 97.00 115 TRP A N 1
ATOM 968 C CA . TRP A 1 115 ? -1.506 2.220 5.189 1.00 97.00 115 TRP A CA 1
ATOM 969 C C . TRP A 1 115 ? -2.979 1.864 5.211 1.00 97.00 115 TRP A C 1
ATOM 971 O O . TRP A 1 115 ? -3.690 2.094 4.233 1.00 97.00 115 TRP A O 1
ATOM 981 N N . ARG A 1 116 ? -3.435 1.310 6.333 1.00 97.31 116 ARG A N 1
ATOM 982 C CA . ARG A 1 116 ? -4.842 1.018 6.619 1.00 97.31 116 ARG A CA 1
ATOM 983 C C . ARG A 1 116 ? -5.226 1.583 7.977 1.00 97.31 116 ARG A C 1
ATOM 985 O O . ARG A 1 116 ? -4.402 1.586 8.885 1.00 97.31 116 ARG A O 1
ATOM 992 N N . SER A 1 117 ? -6.467 2.028 8.126 1.00 96.81 117 SER A N 1
ATOM 993 C CA . SER A 1 117 ? -6.998 2.574 9.378 1.00 96.81 117 SER A CA 1
ATOM 994 C C . SER A 1 117 ? -8.389 2.030 9.705 1.00 96.81 117 SER A C 1
ATOM 996 O O . SER A 1 117 ? -9.097 1.505 8.840 1.00 96.81 117 SER A O 1
ATOM 998 N N . GLY A 1 118 ? -8.779 2.159 10.976 1.00 95.19 118 GLY A N 1
ATOM 999 C CA . GLY A 1 118 ? -10.100 1.761 11.464 1.00 95.19 118 GLY A CA 1
ATOM 1000 C C . GLY A 1 118 ? -10.416 0.289 11.193 1.00 95.19 118 GLY A C 1
ATOM 1001 O O . GLY A 1 118 ? -9.542 -0.573 11.263 1.00 95.19 118 GLY A O 1
ATOM 1002 N N . GLU A 1 119 ? -11.666 0.004 10.836 1.00 95.31 119 GLU A N 1
ATOM 1003 C CA . GLU A 1 119 ? -12.124 -1.357 10.531 1.00 95.31 119 GLU A CA 1
ATOM 1004 C C . GLU A 1 119 ? -11.399 -1.977 9.325 1.00 95.31 119 GLU A C 1
ATOM 1006 O O . GLU A 1 119 ? -11.256 -3.191 9.243 1.00 95.31 119 GLU A O 1
ATOM 1011 N N . CYS A 1 120 ? -10.819 -1.186 8.416 1.00 96.75 120 CYS A N 1
ATOM 1012 C CA . CYS A 1 120 ? -10.071 -1.758 7.292 1.00 96.75 120 CYS A CA 1
ATOM 1013 C C . CYS A 1 120 ? -8.824 -2.549 7.748 1.00 96.75 120 CYS A C 1
ATOM 1015 O O . CYS A 1 120 ? -8.366 -3.458 7.050 1.00 96.75 120 CYS A O 1
ATOM 1017 N N . ILE A 1 121 ? -8.294 -2.268 8.944 1.00 96.06 121 ILE A N 1
ATOM 1018 C CA . ILE A 1 121 ? -7.161 -3.002 9.529 1.00 96.06 121 ILE A CA 1
ATOM 1019 C C . ILE A 1 121 ? -7.525 -4.465 9.824 1.00 96.06 121 ILE A C 1
ATOM 1021 O O . ILE A 1 121 ? -6.702 -5.363 9.624 1.00 96.06 121 ILE A O 1
ATOM 1025 N N . ASN A 1 122 ? -8.749 -4.730 10.279 1.00 95.12 122 ASN A N 1
ATOM 1026 C CA . ASN A 1 122 ? -9.204 -6.073 10.649 1.00 95.12 122 ASN A CA 1
ATOM 1027 C C . ASN A 1 122 ? -9.815 -6.842 9.467 1.00 95.12 122 ASN A C 1
ATOM 1029 O O . ASN A 1 122 ? -10.205 -7.995 9.606 1.00 95.12 122 ASN A O 1
ATOM 1033 N N . THR A 1 123 ? -9.921 -6.219 8.300 1.00 95.44 123 THR A N 1
ATOM 1034 C CA . THR A 1 123 ? -10.663 -6.778 7.174 1.00 95.44 123 THR A CA 1
ATOM 1035 C C . THR A 1 123 ? -9.783 -7.720 6.352 1.00 95.44 123 THR A C 1
ATOM 1037 O O . THR A 1 123 ? -8.642 -7.383 6.027 1.00 95.44 123 THR A O 1
ATOM 1040 N N . THR A 1 124 ? -10.324 -8.885 5.976 1.00 95.88 124 THR A N 1
ATOM 1041 C CA . THR A 1 124 ? -9.701 -9.756 4.968 1.00 95.88 124 THR A CA 1
ATOM 1042 C C . THR A 1 124 ? -9.850 -9.115 3.593 1.00 95.88 124 THR A C 1
ATOM 1044 O O . THR A 1 124 ? -10.966 -8.923 3.107 1.00 95.88 124 THR A O 1
ATOM 1047 N N . ILE A 1 125 ? -8.730 -8.744 2.982 1.00 96.56 125 ILE A N 1
ATOM 1048 C CA . ILE A 1 125 ? -8.702 -8.010 1.720 1.00 96.56 125 ILE A CA 1
ATOM 1049 C C . ILE A 1 125 ? -7.363 -8.207 1.015 1.00 96.56 125 ILE A C 1
ATOM 1051 O O . ILE A 1 125 ? -6.312 -8.288 1.650 1.00 96.56 125 ILE A O 1
ATOM 1055 N N . LYS A 1 126 ? -7.396 -8.226 -0.313 1.00 96.56 126 LYS A N 1
ATOM 1056 C CA . LYS A 1 126 ? -6.211 -8.225 -1.163 1.00 96.56 126 LYS A CA 1
ATOM 1057 C C . LYS A 1 126 ? -6.141 -6.940 -1.974 1.00 96.56 126 LYS A C 1
ATOM 1059 O O . LYS A 1 126 ? -7.128 -6.508 -2.565 1.00 96.56 126 LYS A O 1
ATOM 1064 N N . PHE A 1 127 ? -4.961 -6.343 -2.027 1.00 97.12 127 PHE A N 1
ATOM 1065 C CA . PHE A 1 127 ? -4.652 -5.189 -2.860 1.00 97.12 127 PHE A CA 1
ATOM 1066 C C . PHE A 1 127 ? -3.754 -5.635 -3.999 1.00 97.12 127 PHE A C 1
ATOM 1068 O O . PHE A 1 127 ? -2.698 -6.219 -3.762 1.00 97.12 127 PHE A O 1
ATOM 1075 N N . VAL A 1 128 ? -4.148 -5.333 -5.232 1.00 96.00 128 VAL A N 1
ATOM 1076 C CA . VAL A 1 128 ? -3.272 -5.507 -6.389 1.00 96.00 128 VAL A CA 1
ATOM 1077 C C . VAL A 1 128 ? -2.781 -4.148 -6.824 1.00 96.00 128 VAL A C 1
ATOM 1079 O O . VAL A 1 128 ? -3.569 -3.224 -7.029 1.00 96.00 128 VAL A O 1
ATOM 1082 N N . LEU A 1 129 ? -1.467 -4.026 -6.925 1.00 95.31 129 LEU A N 1
ATOM 1083 C CA . LEU A 1 129 ? -0.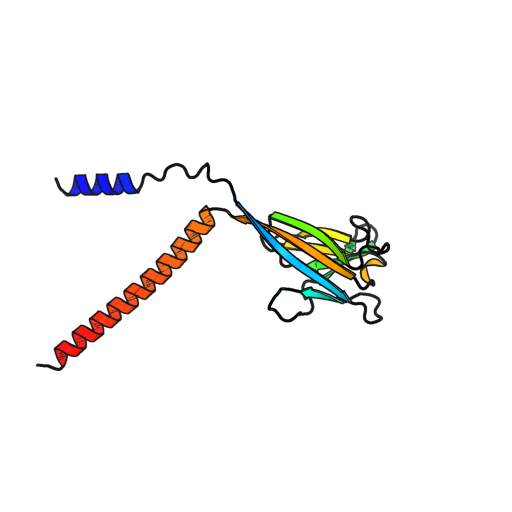773 -2.761 -7.088 1.00 95.31 129 LEU A CA 1
ATOM 1084 C C . LEU A 1 129 ? 0.341 -2.877 -8.123 1.00 95.31 129 LEU A C 1
ATOM 1086 O O . LEU A 1 129 ? 0.842 -3.967 -8.396 1.00 95.31 129 LEU A O 1
ATOM 1090 N N . ARG A 1 130 ? 0.708 -1.739 -8.707 1.00 94.81 130 ARG A N 1
ATOM 1091 C CA . ARG A 1 130 ? 1.820 -1.609 -9.650 1.00 94.81 130 ARG A CA 1
ATOM 1092 C C . ARG A 1 130 ? 2.849 -0.628 -9.105 1.00 94.81 130 ARG A C 1
ATOM 1094 O O . ARG A 1 130 ? 2.469 0.429 -8.610 1.00 94.81 130 ARG A O 1
ATOM 1101 N N . CYS A 1 131 ? 4.123 -0.972 -9.235 1.00 94.44 131 CYS A N 1
ATOM 1102 C CA . CYS A 1 131 ? 5.245 -0.061 -9.042 1.00 94.44 131 CYS A CA 1
ATOM 1103 C C . CYS A 1 131 ? 5.764 0.357 -10.431 1.00 94.44 131 CYS A C 1
ATOM 1105 O O . CYS A 1 131 ? 5.935 -0.508 -11.296 1.00 94.44 131 CYS A O 1
ATOM 1107 N N . GLY A 1 132 ? 5.989 1.650 -10.650 1.00 93.19 132 GLY A N 1
ATOM 1108 C CA . GLY A 1 132 ? 6.537 2.221 -11.881 1.00 93.19 132 GLY A CA 1
ATOM 1109 C C . GLY A 1 132 ? 7.965 2.704 -11.674 1.00 93.19 132 GLY A C 1
ATOM 1110 O O . GLY A 1 132 ? 8.239 3.459 -10.741 1.00 93.19 132 GLY A O 1
ATOM 1111 N N . PHE A 1 133 ? 8.870 2.273 -12.545 1.00 91.31 133 PHE A N 1
ATOM 1112 C CA . PHE A 1 133 ? 10.297 2.556 -12.432 1.00 91.31 133 PHE A CA 1
ATOM 1113 C C . PHE A 1 133 ? 10.781 3.313 -13.662 1.00 91.31 133 PHE A C 1
ATOM 1115 O O . PHE A 1 133 ? 10.538 2.872 -14.791 1.00 91.31 133 PHE A O 1
ATOM 1122 N N . LEU A 1 134 ? 11.504 4.414 -13.440 1.00 86.94 134 LEU A N 1
ATOM 1123 C CA . LEU A 1 134 ? 12.284 5.053 -14.490 1.00 86.94 134 LEU A CA 1
ATOM 1124 C C . LEU A 1 134 ? 13.429 4.134 -14.915 1.00 86.94 134 LEU A C 1
ATOM 1126 O O . LEU A 1 134 ? 14.355 3.843 -14.158 1.00 86.94 134 LEU A O 1
ATOM 1130 N N . GLU A 1 135 ? 13.402 3.712 -16.168 1.00 75.38 135 GLU A N 1
ATOM 1131 C CA . GLU A 1 135 ? 14.543 3.094 -16.815 1.00 75.38 135 GLU A CA 1
ATOM 1132 C C . GLU A 1 135 ? 15.428 4.210 -17.375 1.00 75.38 135 GLU A C 1
ATOM 1134 O O . GLU A 1 135 ? 15.199 4.765 -18.453 1.00 75.38 135 GLU A O 1
ATOM 1139 N N . ILE A 1 136 ? 16.432 4.595 -16.584 1.00 68.31 136 ILE A N 1
ATOM 1140 C CA . ILE A 1 136 ? 17.425 5.580 -17.007 1.00 68.31 136 ILE A CA 1
ATOM 1141 C C . ILE A 1 136 ? 18.473 4.857 -17.870 1.00 68.31 136 ILE A C 1
ATOM 1143 O O . ILE A 1 136 ? 19.158 3.952 -17.379 1.00 68.31 136 ILE A O 1
ATOM 1147 N N . PRO A 1 137 ? 18.669 5.258 -19.136 1.00 58.72 137 PRO A N 1
ATOM 1148 C CA . PRO A 1 137 ? 19.608 4.584 -20.029 1.00 58.72 137 PRO A CA 1
ATOM 1149 C C . PRO A 1 137 ? 21.081 4.658 -19.589 1.00 58.72 137 PRO A C 1
ATOM 1151 O O . PRO A 1 137 ? 21.876 3.807 -19.984 1.00 58.72 137 PRO A O 1
ATOM 1154 N N . GLU A 1 138 ? 21.468 5.619 -18.749 1.00 56.22 138 GLU A N 1
ATOM 1155 C CA . GLU A 1 138 ? 22.820 5.686 -18.169 1.00 56.22 138 GLU A CA 1
ATOM 1156 C C . GLU A 1 138 ? 23.101 4.527 -17.200 1.00 56.22 138 GLU A C 1
ATOM 1158 O O . GLU A 1 138 ? 24.197 3.966 -17.211 1.00 56.22 138 GLU A O 1
ATOM 1163 N N . PHE A 1 139 ? 22.099 4.079 -16.434 1.00 54.25 139 PHE A N 1
ATOM 1164 C CA . PHE A 1 139 ? 22.231 2.898 -15.573 1.00 54.25 139 PHE A CA 1
ATOM 1165 C C . PHE A 1 139 ? 22.304 1.597 -16.374 1.00 54.25 139 PHE A C 1
ATOM 1167 O O . PHE A 1 139 ? 22.975 0.660 -15.943 1.00 54.25 139 PHE A O 1
ATOM 1174 N N . PHE A 1 140 ? 21.673 1.537 -17.551 1.00 54.59 140 PHE A N 1
ATOM 1175 C CA . PHE A 1 140 ? 21.857 0.425 -18.487 1.00 54.59 140 PHE A CA 1
ATOM 1176 C C . PHE A 1 140 ? 23.312 0.350 -18.962 1.00 54.59 140 PHE A C 1
ATOM 1178 O O . PHE A 1 140 ? 23.920 -0.717 -18.903 1.00 54.59 140 PHE A O 1
ATOM 1185 N N . MET A 1 141 ? 23.909 1.488 -19.335 1.00 49.38 141 MET A N 1
ATOM 1186 C CA . MET A 1 141 ? 25.315 1.539 -19.748 1.00 49.38 141 MET A CA 1
ATOM 1187 C C . MET A 1 141 ? 26.267 1.214 -18.592 1.00 49.38 141 MET A C 1
ATOM 1189 O O . MET A 1 141 ? 27.224 0.482 -18.809 1.00 49.38 141 MET A O 1
ATOM 1193 N N . LEU A 1 142 ? 26.005 1.674 -17.362 1.00 54.12 142 LEU A N 1
ATOM 1194 C CA . LEU A 1 142 ? 26.816 1.320 -16.186 1.00 54.12 142 LEU A CA 1
ATOM 1195 C C . LEU A 1 142 ? 26.693 -0.160 -15.811 1.00 54.12 142 LEU A C 1
ATOM 1197 O O . LEU A 1 142 ? 27.709 -0.794 -15.539 1.00 54.12 142 LEU A O 1
ATOM 1201 N N . LYS A 1 143 ? 25.483 -0.737 -15.844 1.00 54.84 143 LYS A N 1
ATOM 1202 C CA . LYS A 1 143 ? 25.295 -2.182 -15.652 1.00 54.84 143 LYS A CA 1
ATOM 1203 C C . LYS A 1 143 ? 26.042 -2.962 -16.726 1.00 54.84 143 LYS A C 1
ATOM 1205 O O . LYS A 1 143 ? 26.803 -3.852 -16.375 1.00 54.84 143 LYS A O 1
ATOM 1210 N N . ILE A 1 144 ? 25.905 -2.599 -18.000 1.00 56.84 144 ILE A N 1
ATOM 1211 C CA . ILE A 1 144 ? 26.666 -3.226 -19.088 1.00 56.84 144 ILE A CA 1
ATOM 1212 C C . ILE A 1 144 ? 28.168 -3.077 -18.870 1.00 56.84 144 ILE A C 1
ATOM 1214 O O . ILE A 1 144 ? 28.886 -4.048 -19.043 1.00 56.84 144 ILE A O 1
ATOM 1218 N N . ASN A 1 145 ? 28.656 -1.904 -18.471 1.00 51.81 145 ASN A N 1
ATOM 1219 C CA . ASN A 1 145 ? 30.084 -1.669 -18.274 1.00 51.81 145 ASN A CA 1
ATOM 1220 C C . ASN A 1 145 ? 30.624 -2.497 -17.097 1.00 51.81 145 ASN A C 1
ATOM 1222 O O . ASN A 1 145 ? 31.680 -3.105 -17.21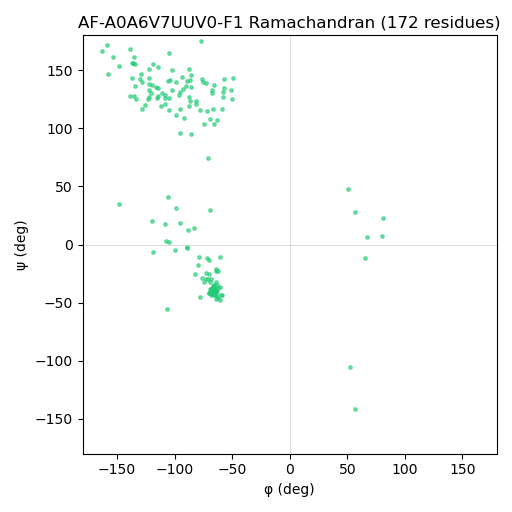1 1.00 51.81 145 ASN A O 1
ATOM 1226 N N . ILE A 1 146 ? 29.876 -2.617 -15.997 1.00 58.22 146 ILE A N 1
ATOM 1227 C CA . ILE A 1 146 ? 30.232 -3.508 -14.883 1.00 58.22 146 ILE A CA 1
ATOM 1228 C C . ILE A 1 146 ? 30.219 -4.972 -15.339 1.00 58.22 146 ILE A C 1
ATOM 1230 O O . ILE A 1 146 ? 31.192 -5.672 -15.087 1.00 58.22 146 ILE A O 1
ATOM 1234 N N . TYR A 1 147 ? 29.177 -5.417 -16.048 1.00 56.47 147 TYR A N 1
ATOM 1235 C CA . TYR A 1 147 ? 29.078 -6.786 -16.569 1.00 56.47 147 TYR A CA 1
ATOM 1236 C C . TYR A 1 147 ? 30.164 -7.110 -17.603 1.00 56.47 147 TYR A C 1
ATOM 1238 O O . TYR A 1 147 ? 30.707 -8.206 -17.595 1.00 56.47 147 TYR A O 1
ATOM 1246 N N . LEU A 1 148 ? 30.510 -6.176 -18.488 1.00 56.62 148 LEU A N 1
ATOM 1247 C CA . LEU A 1 148 ? 31.591 -6.341 -19.458 1.00 56.62 148 LEU A CA 1
ATOM 1248 C C . LEU A 1 148 ? 32.950 -6.334 -18.764 1.00 56.62 148 LEU A C 1
ATOM 1250 O O . LEU A 1 148 ? 33.779 -7.169 -19.096 1.00 56.62 148 LEU A O 1
ATOM 1254 N N . ASN A 1 149 ? 33.179 -5.456 -17.783 1.00 55.97 149 ASN A N 1
ATOM 1255 C CA . ASN A 1 149 ? 34.423 -5.458 -17.012 1.00 55.97 149 ASN A CA 1
ATOM 1256 C C . ASN A 1 149 ? 34.587 -6.754 -16.215 1.00 55.97 149 ASN A C 1
ATOM 1258 O O . ASN A 1 149 ? 35.680 -7.311 -16.205 1.00 55.97 149 ASN A O 1
ATOM 1262 N N . THR A 1 150 ? 33.526 -7.283 -15.597 1.00 57.66 150 THR A N 1
ATOM 1263 C CA . THR A 1 150 ? 33.599 -8.586 -14.921 1.00 57.66 150 THR A CA 1
ATOM 1264 C C . THR A 1 150 ? 33.829 -9.724 -15.912 1.00 57.66 150 THR A C 1
ATOM 1266 O O . THR A 1 150 ? 34.651 -10.594 -15.638 1.00 57.66 150 THR A O 1
ATOM 1269 N N . MET A 1 151 ? 33.195 -9.696 -17.088 1.00 60.00 151 MET A N 1
ATOM 1270 C CA . MET A 1 151 ? 33.423 -10.709 -18.125 1.00 60.00 151 MET A CA 1
ATOM 1271 C C . MET A 1 151 ? 34.842 -10.637 -18.715 1.00 60.00 151 MET A C 1
ATOM 1273 O O . MET A 1 151 ? 35.456 -11.669 -18.969 1.00 60.00 151 MET A O 1
ATOM 1277 N N . ILE A 1 152 ? 35.386 -9.432 -18.912 1.00 61.84 152 ILE A N 1
ATOM 1278 C CA . ILE A 1 152 ? 36.758 -9.202 -19.386 1.00 61.84 152 ILE A CA 1
ATOM 1279 C C . ILE A 1 152 ? 37.769 -9.682 -18.343 1.00 61.84 152 ILE A C 1
ATOM 1281 O O . ILE A 1 152 ? 38.721 -10.364 -18.708 1.00 61.84 152 ILE A O 1
ATOM 1285 N N . LEU A 1 153 ? 37.553 -9.387 -17.056 1.00 59.12 153 LEU A N 1
ATOM 1286 C CA . LEU A 1 153 ? 38.407 -9.879 -15.970 1.00 59.12 153 LEU A CA 1
ATOM 1287 C C . LEU A 1 153 ? 38.428 -11.413 -15.919 1.00 59.12 153 LEU A C 1
ATOM 1289 O O . LEU A 1 153 ? 39.502 -12.003 -15.850 1.00 59.12 153 LEU A O 1
ATOM 1293 N N . GLN A 1 154 ? 37.269 -12.061 -16.064 1.00 58.97 154 GLN A N 1
ATOM 1294 C CA . GLN A 1 154 ? 37.193 -13.523 -16.172 1.00 58.97 154 GLN A CA 1
ATOM 1295 C C . GLN A 1 154 ? 37.928 -14.055 -17.411 1.00 58.97 154 GLN A C 1
ATOM 1297 O O . GLN A 1 154 ? 38.580 -15.095 -17.350 1.00 58.97 154 GLN A O 1
ATOM 1302 N N . LEU A 1 155 ? 37.861 -13.345 -18.541 1.00 57.06 155 LEU A N 1
ATOM 1303 C CA . LEU A 1 155 ? 38.573 -13.732 -19.758 1.00 57.06 155 LEU A CA 1
ATOM 1304 C C . LEU A 1 155 ? 40.099 -13.607 -19.602 1.00 57.06 155 LEU A C 1
ATOM 1306 O O . LEU A 1 155 ? 40.822 -14.473 -20.093 1.00 57.06 155 LEU A O 1
ATOM 1310 N N . PHE A 1 156 ? 40.588 -12.575 -18.903 1.00 57.78 156 PHE A N 1
ATOM 1311 C CA . PHE A 1 156 ? 42.008 -12.423 -18.566 1.00 57.78 156 PHE A CA 1
ATOM 1312 C C . PHE A 1 156 ? 42.500 -13.559 -17.662 1.00 57.78 156 PHE A C 1
ATOM 1314 O O . PHE A 1 156 ? 43.519 -14.166 -17.976 1.00 57.78 156 PHE A O 1
ATOM 1321 N N . GLU A 1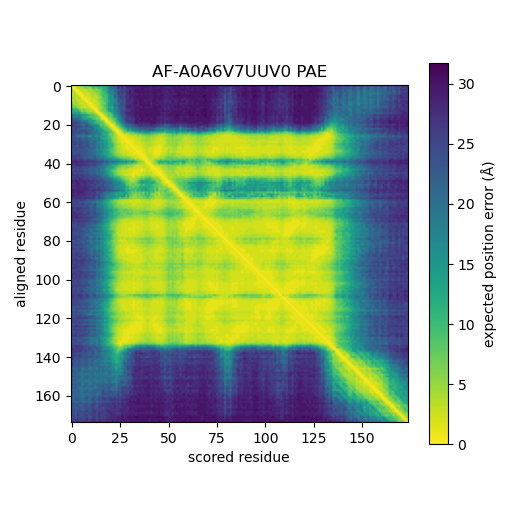 157 ? 41.741 -13.940 -16.630 1.00 58.03 157 GLU A N 1
ATOM 1322 C CA . GLU A 1 157 ? 42.085 -15.093 -15.783 1.00 58.03 157 GLU A CA 1
ATOM 1323 C C . GLU A 1 157 ? 42.150 -16.413 -16.575 1.00 58.03 157 GLU A C 1
ATOM 1325 O O . GLU A 1 157 ? 43.005 -17.265 -16.323 1.00 58.03 157 GLU A O 1
ATOM 1330 N N . ILE A 1 158 ? 41.271 -16.602 -17.566 1.00 58.81 158 ILE A N 1
ATOM 1331 C CA . ILE A 1 158 ? 41.292 -17.782 -18.446 1.00 58.81 158 ILE A CA 1
ATOM 1332 C C . ILE A 1 158 ? 42.514 -17.758 -19.379 1.00 58.81 158 ILE A C 1
ATOM 1334 O O . ILE A 1 158 ? 43.150 -18.795 -19.578 1.00 58.81 158 ILE A O 1
ATOM 1338 N N . LEU A 1 159 ? 42.869 -16.595 -19.932 1.00 56.69 159 LEU A N 1
ATOM 1339 C CA . LEU A 1 159 ? 44.058 -16.410 -20.772 1.00 56.69 159 LEU A CA 1
ATOM 1340 C C . LEU A 1 159 ? 45.360 -16.632 -19.990 1.00 56.69 159 LEU A C 1
ATOM 1342 O O . LEU A 1 159 ? 46.261 -17.305 -20.493 1.00 56.69 159 LEU A O 1
ATOM 1346 N N . ASP A 1 160 ? 45.438 -16.150 -18.752 1.00 57.09 160 ASP A N 1
ATOM 1347 C CA . ASP A 1 160 ? 46.585 -16.376 -17.870 1.00 57.09 160 ASP A CA 1
ATOM 1348 C C . ASP A 1 160 ? 46.716 -17.859 -17.488 1.00 57.09 160 ASP A C 1
ATOM 1350 O O . ASP A 1 160 ? 47.817 -18.420 -17.510 1.00 57.09 160 ASP A O 1
ATOM 1354 N N . ASN A 1 161 ? 45.596 -18.547 -17.244 1.00 55.75 161 ASN A N 1
ATOM 1355 C CA . ASN A 1 161 ? 45.584 -19.991 -16.999 1.00 55.75 161 ASN A CA 1
ATOM 1356 C C . ASN A 1 161 ? 45.975 -20.816 -18.239 1.00 55.75 161 ASN A C 1
ATOM 1358 O O . ASN A 1 161 ? 46.707 -21.802 -18.116 1.00 55.75 161 ASN A O 1
ATOM 1362 N N . LEU A 1 162 ? 45.546 -20.415 -19.440 1.00 55.19 162 LEU A N 1
ATOM 1363 C CA . LEU A 1 162 ? 45.940 -21.055 -20.701 1.00 55.19 162 LEU A CA 1
ATOM 1364 C C . LEU A 1 162 ? 47.428 -20.849 -21.009 1.00 55.19 162 LEU A C 1
ATOM 1366 O O . LEU A 1 162 ? 48.093 -21.793 -21.438 1.00 55.19 162 LEU A O 1
ATOM 1370 N N . ASN A 1 163 ? 47.971 -19.661 -20.734 1.00 52.62 163 ASN A N 1
ATOM 1371 C CA . ASN A 1 163 ? 49.403 -19.389 -20.859 1.00 52.62 163 ASN A CA 1
ATOM 1372 C C . ASN A 1 163 ? 50.229 -20.204 -19.850 1.00 52.62 163 ASN A C 1
ATOM 1374 O O . ASN A 1 163 ? 51.260 -20.767 -20.221 1.00 52.62 163 ASN A O 1
ATOM 1378 N N . CYS A 1 164 ? 49.760 -20.369 -18.609 1.00 47.56 164 CYS A N 1
ATOM 1379 C CA . CYS A 1 164 ? 50.394 -21.256 -17.625 1.00 47.56 164 CYS A CA 1
ATOM 1380 C C . CYS A 1 164 ? 50.362 -22.739 -18.049 1.00 47.56 164 CYS A C 1
ATOM 1382 O O . CYS A 1 164 ? 51.353 -23.462 -17.889 1.00 47.56 164 CYS A O 1
ATOM 1384 N N . LEU A 1 165 ? 49.256 -23.202 -18.641 1.00 46.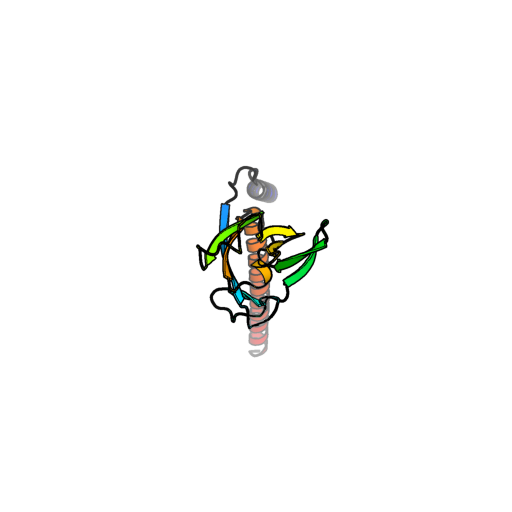88 165 LEU A N 1
ATOM 1385 C CA . LEU A 1 165 ? 49.137 -24.548 -19.220 1.00 46.88 165 LEU A CA 1
ATOM 1386 C C . LEU A 1 165 ? 50.055 -24.753 -20.435 1.00 46.88 165 LEU A C 1
ATOM 1388 O O . LEU A 1 165 ? 50.614 -25.835 -20.606 1.00 46.88 165 LEU A O 1
ATOM 1392 N N . PHE A 1 166 ? 50.271 -23.722 -21.253 1.00 44.53 166 PHE A N 1
ATOM 1393 C CA . PHE A 1 166 ? 51.216 -23.782 -22.369 1.00 44.53 166 PHE A CA 1
ATOM 1394 C C . PHE A 1 166 ? 52.679 -23.821 -21.895 1.00 44.53 166 PHE A C 1
ATOM 1396 O O . PHE A 1 166 ? 53.464 -24.627 -22.394 1.00 44.53 166 PHE A O 1
ATOM 1403 N N . ILE A 1 167 ? 53.045 -23.025 -20.884 1.00 47.97 167 ILE A N 1
ATOM 1404 C CA . ILE A 1 167 ? 54.411 -22.989 -20.327 1.00 47.97 167 ILE A CA 1
ATOM 1405 C C . ILE A 1 167 ? 54.754 -24.297 -19.591 1.00 47.97 167 ILE A C 1
ATOM 1407 O O . ILE A 1 167 ? 55.871 -24.805 -19.714 1.00 47.97 167 ILE A O 1
ATOM 1411 N N . SER A 1 168 ? 53.800 -24.890 -18.868 1.00 44.59 168 SER A N 1
ATOM 1412 C CA . SER A 1 168 ? 54.002 -26.178 -18.182 1.00 44.59 168 SER A CA 1
ATOM 1413 C C . SER A 1 168 ? 54.164 -27.361 -19.144 1.00 44.59 168 SER A C 1
ATOM 1415 O O . SER A 1 168 ? 54.919 -28.285 -18.842 1.00 44.59 168 SER A O 1
ATOM 1417 N N . LYS A 1 169 ? 53.544 -27.314 -20.331 1.00 46.00 169 LYS A N 1
ATOM 1418 C CA . LYS A 1 169 ? 53.672 -28.365 -21.357 1.00 46.00 169 LYS A CA 1
ATOM 1419 C C . LYS A 1 169 ? 55.008 -28.319 -22.109 1.00 46.00 169 LYS A C 1
ATOM 1421 O O . LYS A 1 169 ? 55.507 -29.362 -22.517 1.00 46.00 169 LYS A O 1
ATOM 1426 N N . ILE A 1 170 ? 55.620 -27.139 -22.234 1.00 49.22 170 ILE A N 1
ATOM 1427 C CA . ILE A 1 170 ? 56.957 -26.970 -22.834 1.00 49.22 170 ILE A CA 1
ATOM 1428 C C . ILE A 1 170 ? 58.059 -27.493 -21.894 1.00 49.22 170 ILE A C 1
ATOM 1430 O O . ILE A 1 170 ? 59.079 -27.994 -22.356 1.00 49.22 170 ILE A O 1
ATOM 1434 N N . LYS A 1 171 ? 57.844 -27.450 -20.572 1.00 45.47 171 LYS A N 1
ATOM 1435 C CA . LYS A 1 171 ? 58.839 -27.879 -19.574 1.00 45.47 171 LYS A CA 1
ATOM 1436 C C . LYS A 1 171 ? 58.946 -29.400 -19.377 1.00 45.47 171 LYS A C 1
ATOM 1438 O O . LYS A 1 171 ? 59.871 -29.835 -18.707 1.00 45.47 171 LYS A O 1
ATOM 1443 N N . TYR A 1 172 ? 58.019 -30.186 -19.934 1.00 42.00 172 TYR A N 1
ATOM 1444 C CA . TYR A 1 172 ? 57.979 -31.654 -19.807 1.00 42.00 172 TYR A CA 1
ATOM 1445 C C . TYR A 1 172 ? 58.442 -32.411 -21.065 1.00 42.00 172 TYR A C 1
ATOM 1447 O O . TYR A 1 172 ? 58.397 -33.637 -21.079 1.00 42.00 172 TYR A O 1
ATOM 1455 N N . ASN A 1 173 ? 58.873 -31.697 -22.111 1.00 43.66 173 ASN A N 1
ATOM 1456 C CA . ASN A 1 173 ? 59.328 -32.272 -23.384 1.00 43.66 173 ASN A CA 1
ATOM 1457 C C . ASN A 1 173 ? 60.793 -31.923 -23.728 1.00 43.66 173 ASN A C 1
ATOM 1459 O O . ASN A 1 173 ? 61.177 -32.018 -24.892 1.00 43.66 173 ASN A O 1
ATOM 1463 N N . ASN A 1 174 ? 61.597 -31.541 -22.729 1.00 39.81 174 ASN A N 1
ATOM 1464 C CA . ASN A 1 174 ? 63.058 -31.440 -22.821 1.00 39.81 174 ASN A CA 1
ATOM 1465 C C . ASN A 1 174 ? 63.709 -32.306 -21.747 1.00 39.81 174 ASN A C 1
ATOM 1467 O O . ASN A 1 174 ? 63.267 -32.191 -20.581 1.00 39.81 174 ASN A O 1
#

Mean predicted aligned error: 14.48 Å

Nearest PDB structures (foldseek):
  3wir-assembly2_D  TM=3.155E-01  e=1.020E+00  Caldicellulosiruptor saccharolyticus DSM 8903
  6ct8-assembly1_A  TM=2.977E-01  e=9.669E-01  Pseudomonas aeruginosa PAO1
  4ktr-assembly1_A  TM=2.904E-01  e=1.020E+00  [Bacillus] selenitireducens MLS10
  4ktp-assembly1_B  TM=2.994E-01  e=1.654E+00  [Bacillus] selenitireducens MLS10
  7wwo-assembly1_A  TM=2.022E-01  e=9.225E+00  Thermus thermophilus HB8

InterPro domains:
  IPR056710 Domain of unknown function DUF7808 [PF25096] (26-140)

Sequence (174 aa):
MFKLFLLFFIFKLINLEPILNRKSTYYWSQRSLECINHGLNISRCSLFEEGRITELNPGCFDELNSQNKTLVYCRLKCEESDEATVLRKEPSNNHICASYHTYNLERRRRDWYIWRSGECINTTIKFVLRCGFLEIPEFFMLKINIYLNTMILQLFEILDNLNCLFISKIKYNN

Foldseek 3Di:
DVVVVVVVVVVVVPPPDPPPDDPWDKDKDKKKWWWAAPPDQFTFIWIDDPPDDTDGQPQWDWDADPVRWIKIKGWHPLFQFPDKDFPAKVVRPDPQDDEPPAWYWDDDDGTIIIIGTDSRRNDGMMTMMMGMHTPDVVVVVVVVVVVVVVVVVVVVVVVVVVVVVVVVVVVVPD